Protein AF-A0AAN8P9E8-F1 (afdb_monomer_lite)

Organism: Patella caerulea (NCBI:txid8795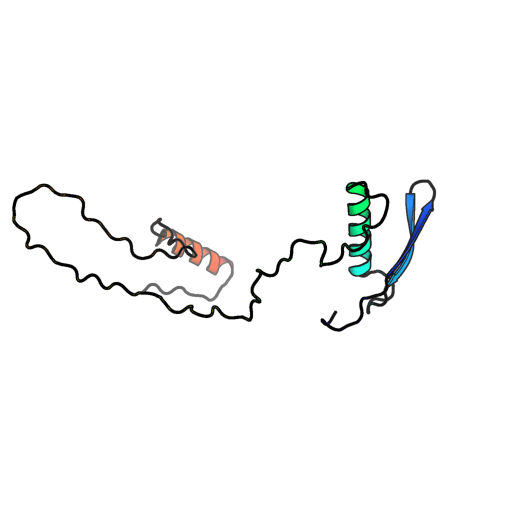8)

Sequence (150 aa):
MKKNDPPHSLNLKLSIIDGRVKISECLCSCKAGEGDCNHILGLLYLLHHYCKCGYKTVPTRISKTSLKQTWHIPARTDGITPNKVQDINFQKISLSKSVEGSAPTKRFRLDGVKSSFYNPVETPLPCFQFINLLSHNLDSVNSGAQLKPQ

Foldseek 3Di:
DPPPDDDKDWDWDWDQDPNDIDTPATAIPDPVGRNPDVVNVVVVVVVVVCVVVVNPDDDDPDPCVNPDPPVPPDDPPPPDDDDPPPDDDDDDDPPDPPPPDDDDPDDPPPDPDQDPVDDDDPDPPPVPVVVVVVVVVCVVVVHPDDDDDD

Secondary structure (DSSP, 8-state):
--TTSPPPPEEEEEEEETTEEEEEEEEESSTT-SS-SHHHHHHHHHHHHHHHTT-SSPPP---TTTS---TTS--TTS---------------------S-S-------------SS----SS---TTHHHHHHHHHHHTTT--------

InterPro domains:
  IPR007527 Zinc finger, SWIM-type [PS50966] (19-48)

Structure (mmCIF, N/CA/C/O backbone):
data_AF-A0AAN8P9E8-F1
#
_entry.id   AF-A0AAN8P9E8-F1
#
loop_
_atom_site.group_PDB
_atom_site.id
_atom_site.type_symbol
_atom_site.label_atom_id
_atom_site.label_alt_id
_atom_site.label_comp_id
_atom_site.label_asym_id
_atom_site.label_entity_id
_atom_site.label_seq_id
_atom_site.pdbx_PDB_ins_code
_atom_site.Cartn_x
_atom_site.Cartn_y
_atom_site.Cartn_z
_atom_site.occupancy
_atom_site.B_iso_or_equiv
_atom_site.auth_seq_id
_atom_site.auth_comp_id
_atom_site.auth_asym_id
_atom_site.auth_atom_id
_atom_site.pdbx_PDB_model_num
ATOM 1 N N . MET A 1 1 ? 14.761 3.335 -4.661 1.00 61.03 1 MET A N 1
ATOM 2 C CA . MET A 1 1 ? 15.579 2.120 -4.468 1.00 61.03 1 MET A CA 1
ATOM 3 C C . MET A 1 1 ? 16.229 1.761 -5.785 1.00 61.03 1 MET A C 1
ATOM 5 O O . MET A 1 1 ? 15.524 1.693 -6.791 1.00 61.03 1 MET A O 1
ATOM 9 N N . LYS A 1 2 ? 17.547 1.567 -5.801 1.00 73.19 2 LYS A N 1
ATOM 10 C CA . LYS A 1 2 ? 18.216 0.911 -6.927 1.00 73.19 2 LYS A CA 1
ATOM 11 C C . LYS A 1 2 ? 17.840 -0.571 -6.912 1.00 73.19 2 LYS A C 1
ATOM 13 O O . LYS A 1 2 ? 17.458 -1.118 -5.882 1.00 73.19 2 LYS A O 1
ATOM 18 N N . LYS A 1 3 ? 17.948 -1.225 -8.066 1.00 68.56 3 LYS A N 1
ATOM 19 C CA . LYS A 1 3 ? 17.487 -2.608 -8.273 1.00 68.56 3 LYS A CA 1
ATOM 20 C C . LYS A 1 3 ? 18.160 -3.640 -7.349 1.00 68.56 3 LYS A C 1
ATOM 22 O O . LYS A 1 3 ? 17.576 -4.688 -7.110 1.00 68.56 3 LYS A O 1
ATOM 27 N N . ASN A 1 4 ? 19.343 -3.316 -6.825 1.00 78.00 4 ASN A N 1
ATOM 28 C CA . ASN A 1 4 ? 20.149 -4.192 -5.974 1.00 78.00 4 ASN A CA 1
ATOM 29 C C . ASN A 1 4 ? 20.236 -3.713 -4.515 1.00 78.00 4 ASN A C 1
ATOM 31 O O . ASN A 1 4 ? 20.959 -4.321 -3.731 1.00 78.00 4 ASN A O 1
ATOM 35 N N . ASP A 1 5 ? 19.544 -2.630 -4.147 1.00 79.94 5 ASP A N 1
ATOM 36 C CA . ASP A 1 5 ? 19.525 -2.195 -2.751 1.00 79.94 5 ASP A CA 1
ATOM 37 C C . ASP A 1 5 ? 18.727 -3.210 -1.914 1.00 79.94 5 ASP A C 1
ATOM 39 O O . ASP A 1 5 ? 17.707 -3.730 -2.391 1.00 79.94 5 ASP A O 1
ATOM 43 N N . PRO A 1 6 ? 19.150 -3.498 -0.670 1.00 82.44 6 PRO A N 1
ATOM 44 C CA . PRO A 1 6 ? 18.385 -4.368 0.208 1.00 82.44 6 PRO A CA 1
ATOM 45 C C . PRO A 1 6 ? 16.983 -3.785 0.456 1.00 82.44 6 PRO A C 1
ATOM 47 O O . PRO A 1 6 ? 16.804 -2.562 0.460 1.00 82.44 6 PRO A O 1
ATOM 50 N N . PRO A 1 7 ? 15.966 -4.640 0.665 1.00 85.38 7 PRO A N 1
ATOM 51 C CA . PRO A 1 7 ? 14.627 -4.169 0.988 1.00 85.38 7 PRO A CA 1
ATOM 52 C C . PRO A 1 7 ? 14.644 -3.368 2.294 1.00 85.38 7 PRO A C 1
ATOM 54 O O . PRO A 1 7 ? 15.314 -3.741 3.256 1.00 85.38 7 PRO A O 1
ATOM 57 N N . HIS A 1 8 ? 13.879 -2.276 2.337 1.00 87.06 8 HIS A N 1
ATOM 58 C CA . HIS A 1 8 ? 13.736 -1.492 3.558 1.00 87.06 8 HIS A CA 1
ATOM 59 C C . HIS A 1 8 ? 13.026 -2.304 4.649 1.00 87.06 8 HIS A C 1
ATOM 61 O O . HIS A 1 8 ? 12.026 -2.976 4.392 1.00 87.06 8 HIS A O 1
ATOM 67 N N . SER A 1 9 ? 13.536 -2.211 5.874 1.00 87.81 9 SER A N 1
ATOM 68 C CA . SER A 1 9 ? 12.908 -2.759 7.070 1.00 87.81 9 SER A CA 1
ATOM 69 C C . SER A 1 9 ? 11.914 -1.737 7.610 1.00 87.81 9 SER A C 1
ATOM 71 O O . SER A 1 9 ? 12.281 -0.585 7.857 1.00 87.81 9 SER A O 1
ATOM 73 N N . LEU A 1 10 ? 10.665 -2.165 7.780 1.00 90.62 10 LEU A N 1
ATOM 74 C CA . LEU A 1 10 ? 9.563 -1.353 8.289 1.00 90.62 10 LEU A CA 1
ATOM 75 C C . LEU A 1 10 ? 9.130 -1.911 9.645 1.00 90.62 10 LEU A C 1
ATOM 77 O O . LEU A 1 10 ? 8.871 -3.109 9.741 1.00 90.62 10 LEU A O 1
ATOM 81 N N . ASN A 1 11 ? 9.012 -1.054 10.657 1.00 89.38 11 ASN A N 1
ATOM 82 C CA . ASN A 1 11 ? 8.393 -1.395 11.936 1.00 89.38 11 ASN A CA 1
ATOM 83 C C . ASN A 1 11 ? 7.210 -0.460 12.179 1.00 89.38 11 ASN A C 1
ATOM 85 O O . ASN A 1 11 ? 7.334 0.758 12.069 1.00 89.38 11 ASN A O 1
ATOM 89 N N . LEU A 1 12 ? 6.062 -1.046 12.497 1.00 89.88 12 LEU A N 1
ATOM 90 C CA . LEU A 1 12 ? 4.811 -0.338 12.730 1.00 89.88 12 LEU A CA 1
ATOM 91 C C . LEU A 1 12 ? 4.148 -0.941 13.960 1.00 89.88 12 LEU A C 1
ATOM 93 O O . LEU A 1 12 ? 3.886 -2.146 13.998 1.00 89.88 12 LEU A O 1
ATOM 97 N N . LYS A 1 13 ? 3.866 -0.103 14.954 1.00 90.44 13 LYS A N 1
ATOM 98 C CA . LYS A 1 13 ? 3.181 -0.511 16.179 1.00 90.44 13 LYS A CA 1
ATOM 99 C C . LYS A 1 13 ? 1.822 0.158 16.235 1.00 90.44 13 LYS A C 1
ATOM 101 O O . LYS A 1 13 ? 1.716 1.380 16.332 1.00 90.44 13 LYS A O 1
ATOM 106 N N . LEU A 1 14 ? 0.787 -0.666 16.161 1.00 89.88 14 LEU A N 1
ATOM 107 C CA . LEU A 1 14 ? -0.602 -0.242 16.236 1.00 89.88 14 LEU A CA 1
ATOM 108 C C . LEU A 1 14 ? -1.133 -0.570 17.630 1.00 89.88 14 LEU A C 1
ATOM 110 O O . LEU A 1 14 ? -0.965 -1.689 18.113 1.00 89.88 14 LEU A O 1
ATOM 114 N N . SER A 1 15 ? -1.778 0.398 18.265 1.00 90.81 15 SER A N 1
ATOM 115 C CA . SER A 1 15 ? -2.513 0.215 19.512 1.00 90.81 15 SER A CA 1
ATOM 116 C C . SER A 1 15 ? -3.981 0.552 19.286 1.00 90.81 15 SER A C 1
ATOM 118 O O . SER A 1 15 ? -4.325 1.395 18.458 1.00 90.81 15 SER A O 1
ATOM 120 N N . ILE A 1 16 ? -4.866 -0.135 20.001 1.00 89.88 16 ILE A N 1
ATOM 121 C CA . ILE A 1 16 ? -6.294 0.175 19.998 1.00 89.88 16 ILE A CA 1
ATOM 122 C C . ILE A 1 16 ? -6.585 0.845 21.331 1.00 89.88 16 ILE A C 1
ATOM 124 O O . ILE A 1 16 ? -6.443 0.221 22.379 1.00 89.88 16 ILE A O 1
ATOM 128 N N . ILE A 1 17 ? -6.947 2.123 21.282 1.00 87.88 17 ILE A N 1
ATOM 129 C CA . ILE A 1 17 ? -7.278 2.930 22.458 1.00 87.88 17 ILE A CA 1
ATOM 130 C C . ILE A 1 17 ? -8.668 3.510 22.204 1.00 87.88 17 ILE A C 1
ATOM 132 O O . ILE A 1 17 ? -8.899 4.128 21.164 1.00 87.88 17 ILE A O 1
ATOM 136 N N . ASP A 1 18 ? -9.608 3.256 23.115 1.00 85.81 18 ASP A N 1
ATOM 137 C CA . ASP A 1 18 ? -11.004 3.715 23.035 1.00 85.81 18 ASP A CA 1
ATOM 138 C C . ASP A 1 18 ? -11.716 3.337 21.722 1.00 85.81 18 ASP A C 1
ATOM 140 O O . ASP A 1 18 ? -12.441 4.127 21.117 1.00 85.81 18 ASP A O 1
ATOM 144 N N . GLY A 1 19 ? -11.457 2.124 21.222 1.00 83.81 19 GLY A N 1
ATOM 145 C CA . GLY A 1 19 ? -12.037 1.625 19.969 1.00 83.81 19 GLY A CA 1
ATOM 146 C C . GLY A 1 19 ? -11.479 2.280 18.701 1.00 83.81 19 GLY A C 1
ATOM 147 O O . GLY A 1 19 ? -11.934 1.964 17.601 1.00 83.81 19 GLY A O 1
ATOM 148 N N . ARG A 1 20 ? -10.480 3.163 18.819 1.00 85.56 20 ARG A N 1
ATOM 149 C CA . ARG A 1 20 ? -9.778 3.771 17.683 1.00 85.56 20 ARG A CA 1
ATOM 150 C C . ARG A 1 20 ? -8.376 3.190 17.556 1.00 85.56 20 ARG A C 1
ATOM 152 O O . ARG A 1 20 ? -7.679 2.975 18.545 1.00 85.56 20 ARG A O 1
ATOM 159 N N . VAL A 1 21 ? -7.951 2.966 16.317 1.00 86.56 21 VAL A N 1
ATOM 160 C CA . VAL A 1 21 ? -6.579 2.546 16.020 1.00 86.56 21 VAL A CA 1
ATOM 161 C C . VAL A 1 21 ? -5.674 3.774 16.087 1.00 86.56 21 VAL A C 1
ATOM 163 O O . VAL A 1 21 ? -5.881 4.738 15.349 1.00 86.56 21 VAL A O 1
ATOM 166 N N . LYS A 1 22 ? -4.672 3.738 16.964 1.00 88.81 22 LYS A N 1
ATOM 167 C CA . LYS A 1 22 ? -3.581 4.711 17.035 1.00 88.81 22 LYS A CA 1
ATOM 168 C C . LYS A 1 22 ? -2.276 4.061 16.592 1.00 88.81 22 LYS A C 1
ATOM 170 O O . LYS A 1 22 ? -1.998 2.902 16.893 1.00 88.81 22 LYS A O 1
ATOM 175 N N . ILE A 1 23 ? -1.466 4.834 15.879 1.00 88.25 23 ILE A N 1
ATOM 176 C CA . ILE A 1 23 ? -0.103 4.451 15.519 1.00 88.25 23 ILE A CA 1
ATOM 177 C C . ILE A 1 23 ? 0.796 4.952 16.646 1.00 88.25 23 ILE A C 1
ATOM 179 O O . ILE A 1 23 ? 0.860 6.153 16.892 1.00 88.25 23 ILE A O 1
ATOM 183 N N . SER A 1 24 ? 1.424 4.030 17.371 1.00 86.12 24 SER A N 1
ATOM 184 C CA . SER A 1 24 ? 2.303 4.355 18.499 1.00 86.12 24 SER A CA 1
ATOM 185 C C . SER A 1 24 ? 3.742 4.571 18.048 1.00 86.12 24 SER A C 1
ATOM 187 O O . SER A 1 24 ? 4.413 5.457 18.558 1.00 86.12 24 SER A O 1
ATOM 189 N N . GLU A 1 25 ? 4.214 3.764 17.097 1.00 87.12 25 GLU A N 1
ATOM 190 C CA . GLU A 1 25 ? 5.582 3.827 16.583 1.00 87.12 25 GLU A CA 1
ATOM 191 C C . GLU A 1 25 ? 5.577 3.520 15.084 1.00 87.12 25 GLU A C 1
ATOM 193 O O . GLU A 1 25 ? 4.855 2.625 14.623 1.00 87.12 25 GLU A O 1
ATOM 198 N N . CYS A 1 26 ? 6.395 4.257 14.336 1.00 89.31 26 CYS A N 1
ATOM 199 C CA . CYS A 1 26 ? 6.568 4.091 12.903 1.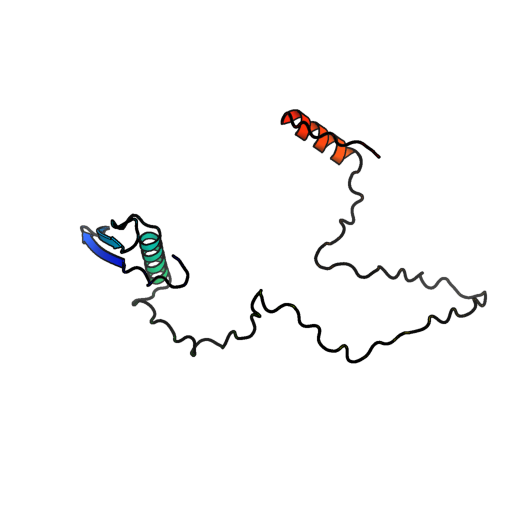00 89.31 26 CYS A CA 1
ATOM 200 C C . CYS A 1 26 ? 8.040 4.304 12.541 1.00 89.31 26 CYS A C 1
ATOM 202 O O . CYS A 1 26 ? 8.579 5.383 12.755 1.00 89.31 26 CYS A O 1
ATOM 204 N N . LEU A 1 27 ? 8.709 3.272 12.029 1.00 90.12 27 LEU A N 1
ATOM 205 C CA . LEU A 1 27 ? 10.131 3.323 11.689 1.00 90.12 27 LEU A CA 1
ATOM 206 C C . LEU A 1 27 ? 10.364 2.694 10.321 1.00 90.12 27 LEU A C 1
ATOM 208 O O . LEU A 1 27 ? 9.816 1.635 10.000 1.00 90.12 27 LEU A O 1
ATOM 212 N N . CYS A 1 28 ? 11.219 3.323 9.519 1.00 91.75 28 CYS A N 1
ATOM 213 C CA . CYS A 1 28 ? 11.585 2.824 8.201 1.00 91.75 28 CYS A CA 1
ATOM 214 C C . CYS A 1 28 ? 13.073 3.044 7.939 1.00 91.75 28 CYS A C 1
ATOM 216 O O . CYS A 1 28 ? 13.557 4.163 8.066 1.00 91.75 28 CYS A O 1
ATOM 218 N N . SER A 1 29 ? 13.790 2.019 7.468 1.00 90.56 29 SER A N 1
ATOM 219 C CA . SER A 1 29 ? 15.220 2.145 7.125 1.00 90.56 29 SER A CA 1
ATOM 220 C C . SER A 1 29 ? 15.509 2.933 5.840 1.00 90.56 29 SER A C 1
ATOM 222 O O . SER A 1 29 ? 16.632 2.927 5.336 1.00 90.56 29 SER A O 1
ATOM 224 N N . CYS A 1 30 ? 14.502 3.579 5.251 1.00 88.25 30 CYS A N 1
ATOM 225 C CA . CYS A 1 30 ? 14.714 4.473 4.122 1.00 88.25 30 CYS A CA 1
ATOM 226 C C . CYS A 1 30 ? 15.317 5.807 4.577 1.00 88.25 30 CYS A C 1
ATOM 228 O O . CYS A 1 30 ? 15.361 6.120 5.762 1.00 88.25 30 CYS A O 1
ATOM 230 N N . LYS A 1 31 ? 15.728 6.636 3.615 1.00 85.19 31 LYS A N 1
ATOM 231 C CA . LYS A 1 31 ? 16.368 7.930 3.890 1.00 85.19 31 LYS A CA 1
ATOM 232 C C . LYS A 1 31 ? 15.505 8.896 4.720 1.00 85.19 31 LYS A C 1
ATOM 234 O O . LYS A 1 31 ? 16.060 9.784 5.347 1.00 85.19 31 LYS A O 1
ATOM 239 N N . ALA A 1 32 ? 14.181 8.723 4.722 1.00 80.19 32 ALA A N 1
ATOM 240 C CA . ALA A 1 32 ? 13.277 9.522 5.547 1.00 80.19 32 ALA A CA 1
ATOM 241 C C . ALA A 1 32 ? 13.318 9.136 7.039 1.00 80.19 32 ALA A C 1
ATOM 243 O O . ALA A 1 32 ? 13.020 9.984 7.863 1.00 80.19 32 ALA A O 1
ATOM 244 N N . GLY A 1 33 ? 13.695 7.895 7.388 1.00 70.69 33 GLY A N 1
ATOM 245 C CA . GLY A 1 33 ? 13.961 7.435 8.762 1.00 70.69 33 GLY A CA 1
ATOM 246 C C . GLY A 1 33 ? 12.748 7.309 9.697 1.00 70.69 33 GLY A C 1
ATOM 247 O O . GLY A 1 33 ? 12.536 6.257 10.298 1.00 70.69 33 GLY A O 1
ATOM 248 N N . GLU A 1 34 ? 11.919 8.345 9.781 1.00 75.25 34 GLU A N 1
ATOM 249 C CA . GLU A 1 34 ? 10.894 8.538 10.822 1.00 75.25 34 GLU A CA 1
ATOM 250 C C . GLU A 1 34 ? 9.520 7.952 10.467 1.00 75.25 34 GLU A C 1
ATOM 252 O O . GLU A 1 34 ? 8.524 8.192 11.137 1.00 75.25 34 GLU A O 1
ATOM 257 N N . GLY A 1 35 ? 9.442 7.160 9.396 1.00 74.88 35 GLY A N 1
ATOM 258 C CA . GLY A 1 35 ? 8.199 6.498 9.004 1.00 74.88 35 GLY A CA 1
ATOM 259 C C . GLY A 1 35 ? 7.238 7.354 8.168 1.00 74.88 35 GLY A C 1
ATOM 260 O O . GLY A 1 35 ? 6.332 6.787 7.559 1.00 74.88 35 GLY A O 1
ATOM 261 N N . ASP A 1 36 ? 7.504 8.648 7.984 1.00 82.06 36 ASP A N 1
ATOM 262 C CA . ASP A 1 36 ? 6.774 9.544 7.065 1.00 82.06 36 ASP A CA 1
ATOM 263 C C . ASP A 1 36 ? 7.180 9.332 5.597 1.00 82.06 36 ASP A C 1
ATOM 265 O O . ASP A 1 36 ? 7.551 10.239 4.851 1.00 82.06 36 ASP A O 1
ATOM 269 N N . CYS A 1 37 ? 7.164 8.076 5.163 1.00 89.88 37 CYS A N 1
ATOM 270 C CA . CYS A 1 37 ? 7.563 7.686 3.822 1.00 89.88 37 CYS A CA 1
ATOM 271 C C . CYS A 1 37 ? 6.481 6.860 3.135 1.00 89.88 37 CYS A C 1
ATOM 273 O O . CYS A 1 37 ? 5.716 6.123 3.762 1.00 89.88 37 CYS A O 1
ATOM 275 N N . ASN A 1 38 ? 6.494 6.894 1.803 1.00 89.69 38 ASN A N 1
ATOM 276 C CA . ASN A 1 38 ? 5.547 6.137 0.985 1.00 89.69 38 ASN A CA 1
ATOM 277 C C . ASN A 1 38 ? 5.602 4.618 1.232 1.00 89.69 38 ASN A C 1
ATOM 279 O O . ASN A 1 38 ? 4.644 3.917 0.921 1.00 89.69 38 ASN A O 1
ATOM 283 N N . HIS A 1 39 ? 6.686 4.094 1.813 1.00 90.88 39 HIS A N 1
ATOM 284 C CA . HIS A 1 39 ? 6.786 2.681 2.181 1.00 90.88 39 HIS A CA 1
ATOM 285 C C . HIS A 1 39 ? 5.814 2.302 3.307 1.00 90.88 39 HIS A C 1
ATOM 287 O O . HIS A 1 39 ? 5.126 1.289 3.204 1.00 90.88 39 HIS A O 1
ATOM 293 N N . ILE A 1 40 ? 5.728 3.126 4.355 1.00 91.19 40 ILE A N 1
ATOM 294 C CA . ILE A 1 40 ? 4.795 2.928 5.472 1.00 91.19 40 ILE A CA 1
ATOM 295 C C . ILE A 1 40 ? 3.365 3.111 4.989 1.00 91.19 40 ILE A C 1
ATOM 297 O O . ILE A 1 40 ? 2.507 2.277 5.277 1.00 91.19 40 ILE A O 1
ATOM 301 N N . LEU A 1 41 ? 3.119 4.157 4.198 1.00 91.12 41 LEU A N 1
ATOM 302 C CA . LEU A 1 41 ? 1.805 4.387 3.609 1.00 91.12 41 LEU A CA 1
ATOM 303 C C . LEU A 1 41 ? 1.356 3.181 2.770 1.00 91.12 41 LEU A C 1
ATOM 305 O O . LEU A 1 41 ? 0.239 2.692 2.934 1.00 91.12 41 LEU A O 1
ATOM 309 N N . GLY A 1 42 ? 2.243 2.649 1.926 1.00 91.69 42 GLY A N 1
ATOM 310 C CA . GLY A 1 42 ? 1.985 1.442 1.142 1.00 91.69 42 GLY A CA 1
ATOM 311 C C . GLY A 1 42 ? 1.675 0.216 2.007 1.00 91.69 42 GLY A C 1
ATOM 312 O O . GLY A 1 42 ? 0.753 -0.536 1.690 1.00 91.69 42 GLY A O 1
ATOM 313 N N . LEU A 1 43 ? 2.385 0.037 3.125 1.00 90.69 43 LEU A N 1
ATOM 314 C CA . LEU A 1 43 ? 2.111 -1.038 4.080 1.00 90.69 43 LEU A CA 1
ATOM 315 C C . LEU A 1 43 ? 0.721 -0.890 4.725 1.00 90.69 43 LEU A C 1
ATOM 317 O O . LEU A 1 43 ? -0.019 -1.870 4.797 1.00 90.69 43 LEU A O 1
ATOM 321 N N . LEU A 1 44 ? 0.323 0.320 5.127 1.00 91.00 44 LEU A N 1
ATOM 322 C CA . LEU A 1 44 ? -1.008 0.577 5.693 1.00 91.00 44 LEU A CA 1
ATOM 323 C C . LEU A 1 44 ? -2.132 0.310 4.681 1.00 91.00 44 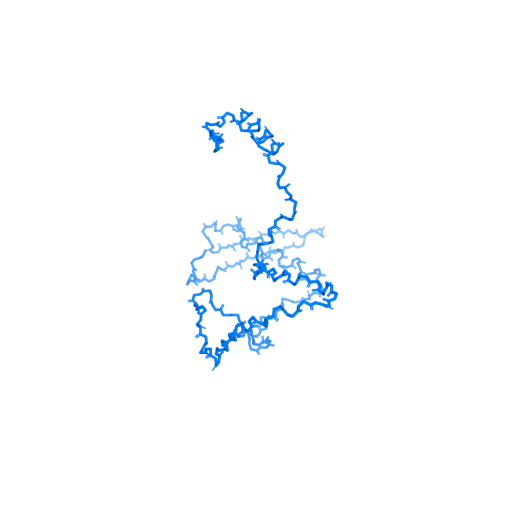LEU A C 1
ATOM 325 O O . LEU A 1 44 ? -3.121 -0.341 5.025 1.00 91.00 44 LEU A O 1
ATOM 329 N N . TYR A 1 45 ? -1.969 0.744 3.427 1.00 93.19 45 TYR A N 1
ATOM 330 C CA . TYR A 1 45 ? -2.924 0.437 2.356 1.00 93.19 45 TYR A CA 1
ATOM 331 C C . TYR A 1 45 ? -3.050 -1.067 2.110 1.00 93.19 45 TYR A C 1
ATOM 333 O O . TYR A 1 45 ? -4.162 -1.570 1.934 1.00 93.19 45 TYR A O 1
ATOM 341 N N . LEU A 1 46 ? -1.930 -1.791 2.132 1.00 91.00 46 LEU A N 1
ATOM 342 C CA . LEU A 1 46 ? -1.922 -3.240 1.964 1.00 91.00 46 LEU A CA 1
ATOM 343 C C . LEU A 1 46 ? -2.664 -3.946 3.106 1.00 91.00 46 LEU A C 1
ATOM 345 O O . LEU A 1 46 ? -3.504 -4.806 2.850 1.00 91.00 46 LEU A O 1
ATOM 349 N N . LEU A 1 47 ? -2.404 -3.553 4.356 1.00 90.12 47 LEU A N 1
ATOM 350 C CA . LEU A 1 47 ? -3.112 -4.085 5.523 1.00 90.12 47 LEU A CA 1
ATOM 351 C C . LEU A 1 47 ? -4.614 -3.794 5.446 1.00 90.12 47 LEU A C 1
ATOM 353 O O . LEU A 1 47 ? -5.426 -4.692 5.659 1.00 90.12 47 LEU A O 1
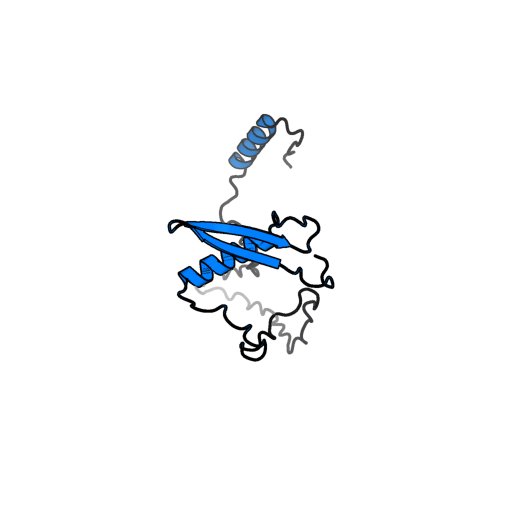ATOM 357 N N . HIS A 1 48 ? -4.996 -2.571 5.074 1.00 90.44 48 HIS A N 1
ATOM 358 C CA . HIS A 1 48 ? -6.400 -2.211 4.879 1.00 90.44 48 HIS A CA 1
ATOM 359 C C . HIS A 1 48 ? -7.069 -3.064 3.794 1.00 90.44 48 HIS A C 1
ATOM 361 O O . HIS A 1 48 ? -8.192 -3.537 3.979 1.00 90.44 48 HIS A O 1
ATOM 367 N N . HIS A 1 49 ? -6.380 -3.282 2.672 1.00 92.38 49 HIS A N 1
ATOM 368 C CA . HIS A 1 49 ? -6.864 -4.146 1.603 1.00 92.38 49 HIS A CA 1
ATOM 369 C C . HIS A 1 49 ? -7.077 -5.581 2.097 1.00 92.38 49 HIS A C 1
ATOM 371 O O . HIS A 1 49 ? -8.127 -6.166 1.836 1.00 92.38 49 HIS A O 1
ATOM 377 N N . TYR A 1 50 ? -6.141 -6.121 2.881 1.00 92.31 50 TYR A N 1
ATOM 378 C CA . TYR A 1 50 ? -6.292 -7.449 3.468 1.00 92.31 50 TYR A CA 1
ATOM 379 C C . TYR A 1 50 ? -7.502 -7.554 4.393 1.00 92.31 50 TYR A C 1
ATOM 381 O O . TYR A 1 50 ? -8.271 -8.510 4.268 1.00 92.31 50 TYR A O 1
ATOM 389 N N . CYS A 1 51 ? -7.728 -6.547 5.238 1.00 89.50 51 CYS A N 1
ATOM 390 C CA . CYS A 1 51 ? -8.925 -6.477 6.072 1.00 89.50 51 CYS A CA 1
ATOM 391 C C . CYS A 1 51 ? -10.207 -6.453 5.226 1.00 89.50 51 CYS A C 1
ATOM 393 O O . CYS A 1 51 ? -11.145 -7.191 5.517 1.00 89.50 51 CYS A O 1
ATOM 395 N N . LYS A 1 52 ? -10.243 -5.655 4.148 1.00 92.44 52 LYS A N 1
ATOM 396 C CA . LYS A 1 52 ? -11.397 -5.588 3.232 1.00 92.44 52 LYS A CA 1
ATOM 397 C C . LYS A 1 52 ? -11.680 -6.910 2.525 1.00 92.44 52 LYS A C 1
ATOM 399 O O . LYS A 1 52 ? -12.839 -7.241 2.306 1.00 92.44 52 LYS A O 1
ATOM 404 N N . CYS A 1 53 ? -10.642 -7.661 2.182 1.00 91.56 53 CYS A N 1
ATOM 405 C CA . CYS A 1 53 ? -10.778 -8.981 1.576 1.00 91.56 53 CYS A CA 1
ATOM 406 C C . CYS A 1 53 ? -11.063 -10.099 2.595 1.00 91.56 53 CYS A C 1
ATOM 408 O O . CYS A 1 53 ? -11.175 -11.256 2.199 1.00 91.56 53 CYS A O 1
ATOM 410 N N . GLY A 1 54 ? -11.173 -9.786 3.892 1.00 91.50 54 GLY A N 1
ATOM 411 C CA . GLY A 1 54 ? -11.459 -10.769 4.938 1.00 91.50 54 GLY A CA 1
ATOM 412 C C . GLY A 1 54 ? -10.279 -11.683 5.285 1.00 91.50 54 GLY A C 1
ATOM 413 O O . GLY A 1 54 ? -10.480 -12.732 5.903 1.00 91.50 54 GLY A O 1
ATOM 414 N N . TYR A 1 55 ? -9.048 -11.315 4.915 1.00 88.56 55 TYR A N 1
ATOM 415 C CA . TYR A 1 55 ? -7.862 -12.076 5.305 1.00 88.56 55 TYR A CA 1
ATOM 416 C C . TYR A 1 55 ? -7.576 -11.873 6.797 1.00 88.56 55 TYR A C 1
ATOM 418 O O . TYR A 1 55 ? -7.351 -10.756 7.256 1.00 88.56 55 TYR A O 1
ATOM 426 N N . LYS A 1 56 ? -7.553 -12.973 7.558 1.00 86.31 56 LYS A N 1
ATOM 427 C CA . LYS A 1 56 ? -7.230 -12.967 8.999 1.00 86.31 56 LYS A CA 1
ATOM 428 C C . LYS A 1 56 ? -5.729 -12.881 9.278 1.00 86.31 56 LYS A C 1
ATOM 430 O O . LYS A 1 56 ? -5.318 -12.496 10.365 1.00 86.31 56 LYS A O 1
ATOM 435 N N . THR A 1 57 ? -4.914 -13.264 8.303 1.00 86.06 57 THR A N 1
ATOM 436 C CA . THR A 1 57 ? -3.455 -13.302 8.389 1.00 86.06 57 THR A CA 1
ATOM 437 C C . THR A 1 57 ? -2.867 -12.764 7.096 1.00 86.06 57 THR A C 1
ATOM 439 O O . THR A 1 57 ? -3.475 -12.905 6.034 1.00 86.06 57 THR A O 1
ATOM 442 N N . VAL A 1 58 ? -1.667 -12.182 7.167 1.00 83.25 58 VAL A N 1
ATOM 443 C CA . VAL A 1 58 ? -0.931 -11.774 5.964 1.00 83.25 58 VAL A CA 1
ATOM 444 C C . VAL A 1 58 ? -0.731 -13.010 5.079 1.00 83.25 58 VAL A C 1
ATOM 446 O O . VAL A 1 58 ? -0.168 -13.997 5.560 1.00 83.25 58 VAL A O 1
ATOM 449 N N . PRO A 1 59 ? -1.180 -12.991 3.812 1.00 80.94 59 PRO A N 1
ATOM 450 C CA . PRO A 1 59 ? -0.960 -14.103 2.903 1.00 80.94 59 PRO A CA 1
ATOM 451 C C . PRO A 1 59 ? 0.537 -14.392 2.801 1.00 80.94 59 PRO A C 1
ATOM 453 O O . PRO A 1 59 ? 1.338 -13.503 2.491 1.00 80.94 59 PRO A O 1
ATOM 456 N N . THR A 1 60 ? 0.935 -15.632 3.079 1.00 78.94 60 THR A N 1
ATOM 457 C CA . THR A 1 60 ? 2.315 -16.067 2.858 1.00 78.94 60 THR A CA 1
ATOM 458 C C . THR A 1 60 ? 2.661 -15.829 1.396 1.00 78.94 60 THR A C 1
ATOM 460 O O . THR A 1 60 ? 1.827 -16.101 0.530 1.00 78.94 60 THR A O 1
ATOM 463 N N . ARG A 1 61 ?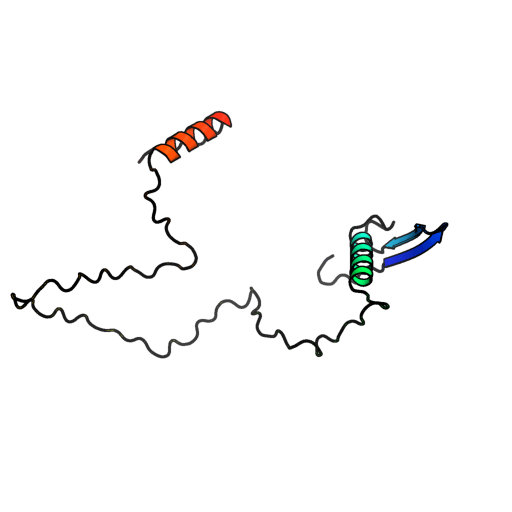 3.873 -15.334 1.103 1.00 70.69 61 ARG A N 1
ATOM 464 C CA . ARG A 1 61 ? 4.328 -15.190 -0.286 1.00 70.69 61 ARG A CA 1
ATOM 465 C C . ARG A 1 61 ? 4.180 -16.544 -0.967 1.00 70.69 61 ARG A C 1
ATOM 467 O O . ARG A 1 61 ? 4.952 -17.457 -0.684 1.00 70.69 61 ARG A O 1
ATOM 474 N N . ILE A 1 62 ? 3.179 -16.675 -1.832 1.00 62.56 62 ILE A N 1
ATOM 475 C CA . ILE A 1 62 ? 2.998 -17.898 -2.596 1.00 62.56 62 ILE A CA 1
ATOM 476 C C . ILE A 1 62 ? 4.253 -18.018 -3.457 1.00 62.56 62 ILE A C 1
ATOM 478 O O . ILE A 1 62 ? 4.650 -17.051 -4.118 1.00 62.56 62 ILE A O 1
ATOM 482 N N . SER A 1 63 ? 4.948 -19.153 -3.360 1.00 53.31 63 SER A N 1
ATOM 483 C CA . SER A 1 63 ? 6.185 -19.372 -4.110 1.00 53.31 63 SER A CA 1
ATOM 484 C C . SER A 1 63 ? 5.943 -19.028 -5.578 1.00 53.31 63 SER A C 1
ATOM 486 O O . SER A 1 63 ? 4.901 -19.388 -6.127 1.00 53.31 63 SER A O 1
ATOM 488 N N . LYS A 1 64 ? 6.898 -18.377 -6.250 1.00 56.56 64 LYS A N 1
ATOM 489 C CA . LYS A 1 64 ? 6.786 -18.075 -7.689 1.00 56.56 64 LYS A CA 1
ATOM 490 C C . LYS A 1 64 ? 6.550 -19.334 -8.541 1.00 56.56 64 LYS A C 1
ATOM 492 O O . LYS A 1 64 ? 6.093 -19.212 -9.668 1.00 56.56 64 LYS A O 1
ATOM 497 N N . THR A 1 65 ? 6.828 -20.521 -7.995 1.00 56.81 65 THR A N 1
ATOM 498 C CA . THR A 1 65 ? 6.553 -21.831 -8.607 1.00 56.81 65 THR A CA 1
ATOM 499 C C . THR A 1 65 ? 5.106 -22.318 -8.459 1.00 56.81 65 THR A C 1
ATOM 501 O O . THR A 1 65 ? 4.709 -23.229 -9.172 1.00 56.81 65 THR A O 1
ATOM 504 N N . SER A 1 66 ? 4.318 -21.740 -7.549 1.00 57.91 66 SER A N 1
ATOM 505 C CA . SER A 1 66 ? 2.891 -22.066 -7.355 1.00 57.91 66 SER A CA 1
ATOM 506 C C . SER A 1 66 ? 1.961 -21.279 -8.284 1.00 57.91 66 SER A C 1
ATOM 508 O O . SER A 1 66 ? 0.819 -21.667 -8.517 1.00 57.91 66 SER A O 1
ATOM 510 N N . LEU A 1 67 ? 2.456 -20.161 -8.819 1.00 63.28 67 LEU A N 1
ATOM 511 C CA . LEU A 1 67 ? 1.791 -19.402 -9.863 1.00 63.28 67 LEU A CA 1
ATOM 512 C C . LEU A 1 67 ? 2.079 -20.078 -11.199 1.00 63.28 67 LEU A C 1
ATOM 514 O O . LEU A 1 67 ? 3.200 -20.532 -11.439 1.00 63.28 67 LEU A O 1
ATOM 518 N N . LYS A 1 68 ? 1.077 -20.114 -12.087 1.00 59.44 68 LYS A N 1
ATOM 519 C CA . LYS A 1 68 ? 1.302 -20.540 -13.469 1.00 59.44 68 LYS A CA 1
ATOM 520 C C . LYS A 1 68 ? 2.464 -19.727 -14.031 1.00 59.44 68 LYS A C 1
ATOM 522 O O . LYS A 1 68 ? 2.450 -18.500 -14.016 1.00 59.44 68 LYS A O 1
ATOM 527 N N . GLN A 1 69 ? 3.478 -20.450 -14.473 1.00 57.69 69 GLN A N 1
ATOM 528 C CA . GLN A 1 69 ? 4.712 -19.946 -15.043 1.00 57.69 69 GLN A CA 1
ATOM 529 C C . GLN A 1 69 ? 4.421 -18.902 -16.148 1.00 57.69 69 GLN A C 1
ATOM 531 O O . GLN A 1 69 ? 3.989 -19.251 -17.241 1.00 57.69 69 GLN A O 1
ATOM 536 N N . THR A 1 70 ? 4.652 -17.611 -15.883 1.00 58.72 70 THR A N 1
ATOM 537 C CA . THR A 1 70 ? 4.426 -16.510 -16.844 1.00 58.72 70 THR A CA 1
ATOM 538 C C . THR A 1 70 ? 5.604 -16.317 -17.812 1.00 58.72 70 THR A C 1
ATOM 540 O O . THR A 1 70 ? 5.920 -15.185 -18.172 1.00 58.72 70 THR A O 1
ATOM 543 N N . TRP A 1 71 ? 6.280 -17.392 -18.241 1.00 57.44 71 TRP A N 1
ATOM 544 C CA . TRP A 1 71 ? 7.472 -17.335 -19.116 1.00 57.44 71 TRP A CA 1
ATOM 545 C C . TRP A 1 71 ? 7.211 -16.803 -20.534 1.00 57.44 71 TRP A C 1
ATOM 547 O O . TRP A 1 71 ? 8.096 -16.847 -21.377 1.00 57.44 71 TRP A O 1
ATOM 557 N N . HIS A 1 72 ? 6.025 -16.267 -20.808 1.00 54.84 72 HIS A N 1
ATOM 558 C CA . HIS A 1 72 ? 5.646 -15.758 -22.120 1.00 54.84 72 HIS A CA 1
ATOM 559 C C . HIS A 1 72 ? 5.415 -14.239 -22.133 1.00 54.84 72 HIS A C 1
ATOM 561 O O . HIS A 1 72 ? 4.550 -13.738 -22.847 1.00 54.84 72 HIS A O 1
ATOM 567 N N . ILE A 1 73 ? 6.179 -13.493 -21.332 1.00 61.44 73 ILE A N 1
ATOM 568 C CA . ILE A 1 73 ? 6.326 -12.044 -21.507 1.00 61.44 73 ILE A CA 1
ATOM 569 C C . ILE A 1 73 ? 7.762 -11.821 -21.992 1.00 61.44 73 ILE A C 1
ATOM 571 O O . ILE A 1 73 ? 8.668 -11.821 -21.156 1.00 61.44 73 ILE A O 1
ATOM 575 N N . PRO A 1 74 ? 8.004 -11.696 -23.312 1.00 59.91 74 PRO A N 1
ATOM 576 C CA . PRO A 1 74 ? 9.346 -11.428 -23.813 1.00 59.91 74 PRO A CA 1
ATOM 577 C C . PRO A 1 74 ? 9.863 -10.114 -23.219 1.00 59.91 74 PRO A C 1
ATOM 579 O O . PRO A 1 74 ? 9.117 -9.137 -23.069 1.00 59.91 74 PRO A O 1
ATOM 582 N N . ALA A 1 75 ? 11.135 -10.100 -22.824 1.00 55.66 75 ALA A N 1
ATOM 583 C CA . ALA A 1 75 ? 11.767 -8.903 -22.294 1.00 55.66 75 ALA A CA 1
ATOM 584 C C . ALA A 1 75 ? 11.772 -7.809 -23.374 1.00 55.66 75 ALA A C 1
ATOM 586 O O . ALA A 1 75 ? 12.028 -8.088 -24.538 1.00 55.66 75 ALA A O 1
ATOM 587 N N . ARG A 1 76 ? 11.541 -6.540 -23.003 1.00 57.50 76 ARG A N 1
ATOM 588 C CA . ARG A 1 76 ? 11.545 -5.408 -23.960 1.00 57.50 76 ARG A CA 1
ATOM 589 C C . ARG A 1 76 ? 12.868 -5.234 -24.728 1.00 57.50 76 ARG A C 1
ATOM 591 O O . ARG A 1 76 ? 12.899 -4.494 -25.702 1.00 57.50 76 ARG A O 1
ATOM 598 N N . THR A 1 77 ? 13.944 -5.862 -24.262 1.00 57.94 77 THR A N 1
ATOM 599 C CA . THR A 1 77 ? 15.282 -5.861 -24.869 1.00 57.94 77 THR A CA 1
ATOM 600 C C . THR A 1 77 ? 15.517 -7.010 -25.842 1.00 57.94 77 THR A C 1
ATOM 602 O O . THR A 1 77 ? 16.424 -6.909 -26.664 1.00 57.94 77 THR A O 1
ATOM 605 N N . ASP A 1 78 ? 14.711 -8.071 -25.781 1.00 56.78 78 ASP A N 1
ATOM 606 C CA . ASP A 1 78 ? 14.774 -9.163 -26.747 1.00 56.78 78 ASP A CA 1
ATOM 607 C C . ASP A 1 78 ? 13.996 -8.698 -27.975 1.00 56.78 78 ASP A C 1
ATOM 609 O O . ASP A 1 78 ? 12.788 -8.905 -28.095 1.00 56.78 78 ASP A O 1
ATOM 613 N N . GLY A 1 79 ? 14.679 -7.940 -28.835 1.00 58.94 79 GLY A N 1
ATOM 614 C CA . GLY A 1 79 ? 14.125 -7.450 -30.090 1.00 58.94 79 GLY A CA 1
ATOM 615 C C . GLY A 1 79 ? 13.405 -8.562 -30.857 1.00 58.94 79 GLY A C 1
ATOM 616 O O . GLY A 1 79 ? 13.740 -9.740 -30.742 1.00 58.94 79 GLY A O 1
ATOM 617 N N . ILE A 1 80 ? 12.399 -8.174 -31.642 1.00 61.78 80 ILE A N 1
ATOM 618 C CA . ILE A 1 80 ? 11.636 -9.084 -32.500 1.00 61.78 80 ILE A CA 1
ATOM 619 C C . ILE A 1 80 ? 12.636 -9.804 -33.408 1.00 61.78 80 ILE A C 1
ATOM 621 O O . ILE A 1 80 ? 13.165 -9.209 -34.345 1.00 61.78 80 ILE A O 1
ATOM 625 N N . THR A 1 81 ? 12.928 -11.068 -33.115 1.00 60.75 81 THR A N 1
ATOM 626 C CA . THR A 1 81 ? 13.752 -11.893 -33.991 1.00 60.75 81 THR A CA 1
ATOM 627 C C . THR A 1 81 ? 12.868 -12.320 -35.159 1.00 60.75 81 THR A C 1
ATOM 629 O O . THR A 1 81 ? 11.834 -12.961 -34.947 1.00 60.75 81 THR A O 1
ATOM 632 N N . PRO A 1 82 ? 13.188 -11.921 -36.402 1.00 58.62 82 PRO A N 1
ATOM 633 C CA . PRO A 1 82 ? 12.409 -12.355 -37.547 1.00 58.62 82 PRO A CA 1
ATOM 634 C C . PRO A 1 82 ? 12.587 -13.867 -37.698 1.00 58.62 82 PRO A C 1
ATOM 636 O O . PRO A 1 82 ? 13.686 -14.356 -37.957 1.00 58.62 82 PRO A O 1
ATOM 639 N N . ASN A 1 83 ? 11.504 -14.620 -37.519 1.00 60.59 83 ASN A N 1
ATOM 640 C CA . ASN A 1 83 ? 11.490 -16.032 -37.878 1.00 60.59 83 ASN A CA 1
ATOM 641 C C . ASN A 1 83 ? 11.671 -16.175 -39.392 1.00 60.59 83 ASN A C 1
ATOM 643 O O . ASN A 1 83 ? 11.196 -15.345 -40.171 1.00 60.59 83 ASN A O 1
ATOM 647 N N . LYS A 1 84 ? 12.348 -17.250 -39.810 1.00 59.53 84 LYS A N 1
ATOM 648 C CA . LYS A 1 84 ? 12.536 -17.577 -41.226 1.00 59.53 84 LYS A CA 1
ATOM 649 C C . LYS A 1 84 ? 11.162 -17.681 -41.894 1.00 59.53 84 LYS A C 1
ATOM 651 O O . LYS A 1 84 ? 10.374 -18.559 -41.548 1.00 59.53 84 LYS A O 1
ATOM 656 N N . VAL A 1 85 ? 10.884 -16.773 -42.828 1.00 66.75 85 VAL A N 1
ATOM 657 C CA . VAL A 1 85 ? 9.676 -16.812 -43.659 1.00 66.75 85 VAL A CA 1
ATOM 658 C C . VAL A 1 85 ? 9.719 -18.123 -44.434 1.00 66.75 85 VAL A C 1
ATOM 660 O O . VAL A 1 85 ? 10.666 -18.354 -45.184 1.00 66.75 85 VAL A O 1
ATOM 663 N N . GLN A 1 86 ? 8.763 -19.015 -44.164 1.00 72.81 86 GLN A N 1
ATOM 664 C CA . GLN A 1 86 ? 8.793 -20.372 -44.710 1.00 72.81 86 GLN A CA 1
ATOM 665 C C . GLN A 1 86 ? 8.577 -20.367 -46.220 1.00 72.81 86 GLN A C 1
ATOM 667 O O . GLN A 1 86 ? 9.305 -21.073 -46.899 1.00 72.81 86 GLN A O 1
ATOM 672 N N . ASP A 1 87 ? 7.697 -19.502 -46.736 1.00 69.50 87 ASP A N 1
ATOM 673 C CA . ASP A 1 87 ? 7.454 -19.364 -48.171 1.00 69.50 87 ASP A CA 1
ATOM 674 C C . ASP A 1 87 ? 6.993 -17.949 -48.540 1.00 69.50 87 ASP A C 1
ATOM 676 O O . ASP A 1 87 ? 6.243 -17.302 -47.803 1.00 69.50 87 ASP A O 1
ATOM 680 N N . ILE A 1 88 ? 7.430 -17.477 -49.709 1.00 67.38 88 ILE A N 1
ATOM 681 C CA . ILE A 1 88 ? 6.980 -16.221 -50.319 1.00 67.38 88 ILE A CA 1
ATOM 682 C C . ILE A 1 88 ? 6.355 -16.563 -51.672 1.00 67.38 88 ILE A C 1
ATOM 684 O O . ILE A 1 88 ? 7.059 -16.958 -52.599 1.00 67.38 88 ILE A O 1
ATOM 688 N N . ASN A 1 89 ? 5.036 -16.397 -51.794 1.00 70.94 89 ASN A N 1
ATOM 689 C CA . ASN A 1 89 ? 4.322 -16.622 -53.050 1.00 70.94 89 ASN A CA 1
ATOM 690 C C . ASN A 1 89 ? 4.173 -15.315 -53.833 1.00 70.94 89 ASN A C 1
ATOM 692 O O . ASN A 1 89 ? 3.481 -14.391 -53.404 1.00 70.94 89 ASN A O 1
ATOM 696 N N . PHE A 1 90 ? 4.787 -15.261 -55.014 1.00 66.38 90 PHE A N 1
ATOM 697 C CA . PHE A 1 90 ? 4.626 -14.160 -55.958 1.00 66.38 90 PHE A CA 1
ATOM 698 C C . PHE A 1 90 ? 3.602 -14.550 -57.024 1.00 66.38 90 PHE A C 1
ATOM 700 O O . PHE A 1 90 ? 3.890 -15.348 -57.915 1.00 66.38 90 PHE A O 1
ATOM 707 N N . GLN A 1 91 ? 2.402 -13.975 -56.959 1.00 67.69 91 GLN A N 1
ATOM 708 C CA . GLN A 1 91 ? 1.395 -14.174 -57.996 1.00 67.69 91 GLN A CA 1
ATOM 709 C C . GLN A 1 91 ? 1.513 -13.064 -59.045 1.00 67.69 91 GLN A C 1
ATOM 711 O O . GLN A 1 91 ? 1.172 -11.907 -58.799 1.00 67.69 91 GLN A O 1
ATOM 716 N N . LYS A 1 92 ? 2.012 -13.415 -60.236 1.00 58.06 92 LYS A N 1
ATOM 717 C CA . LYS A 1 92 ? 2.006 -12.510 -61.390 1.00 58.06 92 LYS A CA 1
ATOM 718 C C . LYS A 1 92 ? 0.557 -12.262 -61.802 1.00 58.06 92 LYS A C 1
ATOM 720 O O . LYS A 1 92 ? -0.177 -13.202 -62.094 1.00 58.06 92 LYS A O 1
ATOM 725 N N . ILE A 1 93 ? 0.156 -10.996 -61.843 1.00 51.66 93 ILE A N 1
ATOM 726 C CA . ILE A 1 93 ? -1.182 -10.599 -62.278 1.00 51.66 93 ILE A CA 1
ATOM 727 C C . ILE A 1 93 ? -1.306 -10.929 -63.770 1.00 51.66 93 ILE A C 1
ATOM 729 O O . ILE A 1 93 ? -0.659 -10.299 -64.610 1.00 51.66 93 ILE A O 1
ATOM 733 N N . SER A 1 94 ? -2.129 -11.920 -64.115 1.00 52.56 94 SER A N 1
ATOM 734 C CA . SER A 1 94 ? -2.603 -12.084 -65.484 1.00 52.56 94 SER A CA 1
ATOM 735 C C . SER A 1 94 ? -3.687 -11.040 -65.715 1.00 52.56 94 SER A C 1
ATOM 737 O O . SER A 1 94 ? -4.816 -11.197 -65.253 1.00 52.56 94 SER A O 1
ATOM 739 N N . LEU A 1 95 ? -3.348 -9.963 -66.420 1.00 55.81 95 LEU A N 1
ATOM 740 C CA . LEU A 1 95 ? -4.358 -9.122 -67.048 1.00 55.81 95 LEU A CA 1
ATOM 741 C C . LEU A 1 95 ? -5.039 -9.993 -68.109 1.00 55.81 95 LEU A C 1
ATOM 743 O O . LEU A 1 95 ? -4.515 -10.164 -69.211 1.00 55.81 95 LEU A O 1
ATOM 747 N N . SER A 1 96 ? -6.162 -10.619 -67.759 1.00 45.31 96 SER A N 1
ATOM 748 C CA . SER A 1 96 ? -7.044 -11.190 -68.765 1.00 45.31 96 SER A CA 1
ATOM 749 C C . SER A 1 96 ? -7.437 -10.044 -69.690 1.00 45.31 96 SER A C 1
ATOM 751 O O . SER A 1 96 ? -7.903 -8.996 -69.239 1.00 45.31 96 SER A O 1
ATOM 753 N N . LYS A 1 97 ? -7.165 -10.213 -70.989 1.00 46.09 97 LYS A N 1
ATOM 754 C CA . LYS A 1 97 ? -7.655 -9.303 -72.022 1.00 46.09 97 LYS A CA 1
ATOM 755 C C . LYS A 1 97 ? -9.138 -9.081 -71.769 1.00 46.09 97 LYS A C 1
ATOM 757 O O . LYS A 1 97 ? -9.893 -10.047 -71.673 1.00 46.09 97 LYS A O 1
ATOM 762 N N . SER A 1 98 ? -9.516 -7.816 -71.674 1.00 39.53 98 SER A N 1
ATOM 763 C CA . SER A 1 98 ? -10.889 -7.357 -71.775 1.00 39.53 98 SER A CA 1
ATOM 764 C C . SER A 1 98 ? -11.485 -7.940 -73.058 1.00 39.53 98 SER A C 1
ATOM 766 O O . SER A 1 98 ? -11.255 -7.419 -74.145 1.00 39.53 98 SER A O 1
ATOM 768 N N . VAL A 1 99 ? -12.188 -9.066 -72.953 1.00 43.09 99 VAL A N 1
ATOM 769 C CA . VAL A 1 99 ? -13.206 -9.421 -73.935 1.00 43.09 99 VAL A CA 1
ATOM 770 C C . VAL A 1 99 ? -14.404 -8.573 -73.547 1.00 43.09 99 VAL A C 1
ATOM 772 O O . VAL A 1 99 ? -14.951 -8.706 -72.452 1.00 43.09 99 VAL A O 1
ATOM 775 N N . GLU A 1 100 ? -14.715 -7.614 -74.409 1.00 45.28 100 GLU A N 1
ATOM 776 C CA . GLU A 1 100 ? -15.901 -6.777 -74.321 1.00 45.28 100 GLU A CA 1
ATOM 777 C C . GLU A 1 100 ? -17.143 -7.672 -74.215 1.00 45.28 100 GLU A C 1
ATOM 779 O O . GLU A 1 100 ? -17.326 -8.567 -75.038 1.00 45.28 100 GLU A O 1
ATOM 784 N N . GLY A 1 101 ? -17.995 -7.443 -73.208 1.00 50.59 101 GLY A N 1
ATOM 785 C CA . GLY A 1 101 ? -19.359 -7.979 -73.251 1.00 50.59 101 GLY A CA 1
ATOM 786 C C . GLY A 1 101 ? -19.987 -8.563 -71.986 1.00 50.59 101 GLY A C 1
ATOM 787 O O . GLY A 1 101 ? -21.045 -9.170 -72.116 1.00 50.59 101 GLY A O 1
ATOM 788 N N . SER A 1 102 ? -19.454 -8.393 -70.770 1.00 38.59 102 SER A N 1
ATOM 789 C CA . SER A 1 102 ? -20.214 -8.804 -69.572 1.00 38.59 102 SER A CA 1
ATOM 790 C C . SER A 1 102 ? -20.117 -7.839 -68.390 1.00 38.59 102 SER A C 1
ATOM 792 O O . SER A 1 102 ? -19.051 -7.311 -68.092 1.00 38.59 102 SER A O 1
ATOM 794 N N . ALA A 1 103 ? -21.284 -7.642 -67.765 1.00 46.22 103 ALA A N 1
ATOM 795 C CA . ALA A 1 103 ? -21.703 -6.739 -66.689 1.00 46.22 103 ALA A CA 1
ATOM 796 C C . ALA A 1 103 ? -20.645 -6.309 -65.643 1.00 46.22 103 ALA A C 1
ATOM 798 O O . ALA A 1 103 ? -19.731 -7.067 -65.326 1.00 46.22 103 ALA A O 1
ATOM 799 N N . PRO A 1 104 ? -20.794 -5.111 -65.032 1.00 39.94 104 PRO A N 1
ATOM 800 C CA . PRO A 1 104 ? -19.774 -4.522 -64.175 1.00 39.94 104 PRO A CA 1
ATOM 801 C C . PRO A 1 104 ? -19.699 -5.265 -62.837 1.00 39.94 104 PRO A C 1
ATOM 803 O O . PRO A 1 104 ? -20.342 -4.893 -61.854 1.00 39.94 104 PRO A O 1
ATOM 806 N N . THR A 1 105 ? -18.885 -6.312 -62.751 1.00 42.50 105 THR A N 1
ATOM 807 C CA . THR A 1 105 ? -18.516 -6.889 -61.459 1.00 42.50 105 THR A CA 1
ATOM 808 C C . THR A 1 105 ? -17.537 -5.941 -60.780 1.00 42.50 105 THR A C 1
ATOM 810 O O . THR A 1 105 ? -16.383 -5.819 -61.184 1.00 42.50 105 THR A O 1
ATOM 813 N N . LYS A 1 106 ? -18.085 -5.201 -59.807 1.00 45.91 106 LYS A N 1
ATOM 814 C CA . LYS A 1 106 ? -17.460 -4.308 -58.819 1.00 45.91 106 LYS A CA 1
ATOM 815 C C . LYS A 1 106 ? -15.931 -4.246 -58.906 1.00 45.91 106 LYS A C 1
ATOM 817 O O . LYS A 1 106 ? -15.250 -5.211 -58.575 1.00 45.91 106 LYS A O 1
ATOM 822 N N . ARG A 1 107 ? -15.403 -3.064 -59.256 1.00 48.59 107 ARG A N 1
ATOM 823 C CA . ARG A 1 107 ? -13.983 -2.715 -59.085 1.00 48.59 107 ARG A CA 1
ATOM 824 C C . ARG A 1 107 ? -13.575 -3.074 -57.654 1.00 48.59 107 ARG A C 1
ATOM 826 O O . ARG A 1 107 ? -13.975 -2.378 -56.722 1.00 48.59 107 ARG A O 1
ATOM 833 N N . PHE A 1 108 ? -12.820 -4.152 -57.472 1.00 51.56 108 PHE A N 1
ATOM 834 C CA . PHE A 1 108 ? -12.267 -4.486 -56.168 1.00 51.56 108 PHE A CA 1
ATOM 835 C C . PHE A 1 108 ? -11.135 -3.493 -55.904 1.00 51.56 108 PHE A C 1
ATOM 837 O O . PHE A 1 108 ? -10.020 -3.648 -56.401 1.00 51.56 108 PHE A O 1
ATOM 844 N N . ARG A 1 109 ? -11.452 -2.397 -55.206 1.00 55.88 109 ARG A N 1
ATOM 845 C CA . ARG A 1 109 ? -10.423 -1.531 -54.636 1.00 55.88 109 ARG A CA 1
ATOM 846 C C . ARG A 1 109 ? -9.772 -2.337 -53.521 1.00 55.88 109 ARG A C 1
ATOM 848 O O . ARG A 1 109 ? -10.386 -2.558 -52.483 1.00 55.88 109 ARG A O 1
ATOM 855 N N . LEU A 1 110 ? -8.562 -2.821 -53.773 1.00 56.44 110 LEU A N 1
ATOM 856 C CA . LEU A 1 110 ? -7.707 -3.343 -52.719 1.00 56.44 110 LEU A CA 1
ATOM 857 C C . LEU A 1 110 ? -7.270 -2.141 -51.887 1.00 56.44 110 LEU A C 1
ATOM 859 O O . LEU A 1 110 ? -6.339 -1.429 -52.260 1.00 56.44 110 LEU A O 1
ATOM 863 N N . ASP A 1 111 ? -7.994 -1.877 -50.801 1.00 58.69 111 ASP A N 1
ATOM 864 C CA . ASP A 1 111 ? -7.483 -1.017 -49.744 1.00 58.69 111 ASP A CA 1
ATOM 865 C C . ASP A 1 111 ? -6.127 -1.592 -49.317 1.00 58.69 111 ASP A C 1
ATOM 867 O O . ASP A 1 111 ? -6.014 -2.779 -49.003 1.00 58.69 111 ASP A O 1
ATOM 871 N N . GLY A 1 112 ? -5.085 -0.760 -49.378 1.00 58.44 112 GLY A N 1
ATOM 872 C CA . GLY A 1 112 ? -3.748 -1.140 -48.934 1.00 58.44 112 GLY A CA 1
ATOM 873 C C . GLY A 1 112 ? -3.761 -1.637 -47.487 1.00 58.44 112 GLY A C 1
ATOM 874 O O . GLY A 1 112 ? -4.721 -1.421 -46.748 1.00 58.44 112 GLY A O 1
ATOM 875 N N . VAL A 1 113 ? -2.681 -2.301 -47.069 1.00 59.06 113 VAL A N 1
ATOM 876 C CA . VAL A 1 113 ? -2.523 -2.788 -45.690 1.00 59.06 113 VAL A CA 1
ATOM 877 C C . VAL A 1 113 ? -2.742 -1.627 -44.712 1.00 59.06 113 VAL A C 1
ATOM 879 O O . VAL A 1 113 ? -1.909 -0.725 -44.611 1.00 59.06 113 VAL A O 1
ATOM 882 N N . LYS A 1 114 ? -3.880 -1.629 -44.008 1.00 53.59 114 LYS A N 1
ATOM 883 C CA . LYS A 1 114 ? -4.207 -0.614 -43.003 1.00 53.59 114 LYS A CA 1
ATOM 884 C C . LYS A 1 114 ? -3.450 -0.945 -41.720 1.00 53.59 114 LYS A C 1
ATOM 886 O O . LYS A 1 114 ? -3.566 -2.047 -41.190 1.00 53.59 114 LYS A O 1
ATOM 891 N N . SER A 1 115 ? -2.659 0.008 -41.233 1.00 52.66 115 SER A N 1
ATOM 892 C CA . SER A 1 115 ? -2.034 -0.075 -39.911 1.00 52.66 115 SER A CA 1
ATOM 893 C C . SER A 1 115 ? -3.118 -0.243 -38.845 1.00 52.66 115 SER A C 1
ATOM 895 O O . SER A 1 115 ? -3.989 0.611 -38.719 1.00 52.66 115 SER A O 1
ATOM 897 N N . SER A 1 116 ? -3.054 -1.307 -38.042 1.00 61.88 116 SER A N 1
ATOM 898 C CA . SER A 1 116 ? -3.952 -1.494 -36.890 1.00 61.88 116 SER A CA 1
ATOM 899 C C . SER A 1 116 ? -3.630 -0.561 -35.718 1.00 61.88 116 SER A C 1
ATOM 901 O O . SER A 1 116 ? -4.383 -0.504 -34.751 1.00 61.88 116 SER A O 1
ATOM 903 N N . PHE A 1 117 ? -2.486 0.127 -35.767 1.00 55.94 117 PHE A N 1
ATOM 904 C CA . PHE A 1 117 ? -2.029 1.027 -34.707 1.00 55.94 117 PHE A CA 1
ATOM 905 C C . PHE A 1 117 ? -2.446 2.476 -34.941 1.00 55.94 117 PHE A C 1
ATOM 907 O O . PHE A 1 117 ? -2.497 3.257 -33.995 1.00 55.94 117 PHE A O 1
ATOM 914 N N . TYR A 1 118 ? -2.748 2.839 -36.187 1.00 52.06 118 TYR A N 1
ATOM 915 C CA . TYR A 1 118 ? -3.202 4.174 -36.536 1.00 52.06 118 TYR A CA 1
ATOM 916 C C . TYR A 1 118 ? -4.295 4.056 -37.589 1.00 52.06 118 TYR A C 1
ATOM 918 O O . TYR A 1 118 ? -4.008 3.895 -38.775 1.00 52.06 118 TYR A O 1
ATOM 926 N N . ASN A 1 119 ? -5.550 4.122 -37.143 1.00 59.34 119 ASN A N 1
ATOM 927 C CA . ASN A 1 119 ? -6.665 4.283 -38.062 1.00 59.34 119 ASN A CA 1
ATOM 928 C C . ASN A 1 119 ? -6.566 5.696 -38.649 1.00 59.34 119 ASN A C 1
ATOM 930 O O . ASN A 1 119 ? -6.681 6.659 -37.883 1.00 59.34 119 ASN A O 1
ATOM 934 N N . PRO A 1 120 ? -6.339 5.857 -39.967 1.00 59.50 120 PRO A N 1
ATOM 935 C CA . PRO A 1 120 ? -6.485 7.165 -40.578 1.00 59.50 120 PRO A CA 1
ATOM 936 C C . PRO A 1 120 ? -7.922 7.614 -40.324 1.00 59.50 120 PRO A C 1
ATOM 938 O O . PRO A 1 120 ? -8.868 6.868 -40.578 1.00 59.50 120 PRO A O 1
ATOM 941 N N . VAL A 1 121 ? -8.074 8.799 -39.744 1.00 60.56 121 VAL A N 1
ATOM 942 C CA . VAL A 1 121 ? -9.386 9.377 -39.469 1.00 60.56 121 VAL A CA 1
ATOM 943 C C . VAL A 1 121 ? -10.148 9.443 -40.799 1.00 60.56 121 VAL A C 1
ATOM 945 O O . VAL A 1 121 ? -9.690 10.085 -41.739 1.00 60.56 121 VAL A O 1
ATOM 948 N N . GLU A 1 122 ? -11.276 8.732 -40.899 1.00 57.97 122 GLU A N 1
ATOM 949 C CA . GLU A 1 122 ? -12.066 8.639 -42.141 1.00 57.97 122 GLU A CA 1
ATOM 950 C C . GLU A 1 122 ? -12.798 9.943 -42.480 1.00 57.97 122 GLU A C 1
ATOM 952 O O . GLU A 1 122 ? -13.341 10.098 -43.574 1.00 57.97 122 GLU A O 1
ATOM 957 N N . THR A 1 123 ? -12.825 10.896 -41.550 1.00 59.38 123 THR A N 1
ATOM 958 C CA . THR A 1 123 ? -13.390 12.209 -41.817 1.00 59.38 123 THR A CA 1
ATOM 959 C C . THR A 1 123 ? -12.371 13.044 -42.588 1.00 59.38 123 THR A C 1
ATOM 961 O O . THR A 1 123 ? -11.191 13.055 -42.223 1.00 59.38 123 THR A O 1
ATOM 964 N N . PRO A 1 124 ? -12.779 13.778 -43.643 1.00 63.47 124 PRO A N 1
ATOM 965 C CA . PRO A 1 124 ? -11.943 14.859 -44.132 1.00 63.47 124 PRO A CA 1
ATOM 966 C C . PRO A 1 124 ? -11.684 15.756 -42.924 1.00 63.47 124 PRO A C 1
ATOM 968 O O . PRO A 1 124 ? -12.627 16.318 -42.360 1.00 63.47 124 PRO A O 1
ATOM 971 N N . LEU A 1 125 ? -10.423 15.820 -42.480 1.00 57.50 125 LEU A N 1
ATOM 972 C CA . LEU A 1 125 ? -9.999 16.779 -41.465 1.00 57.50 125 LEU A CA 1
ATOM 973 C C . LEU A 1 125 ? -10.621 18.116 -41.875 1.00 57.50 125 LEU A C 1
ATOM 975 O O . LEU A 1 125 ? -10.467 18.478 -43.047 1.00 57.50 125 LEU A O 1
ATOM 979 N N . PRO A 1 126 ? -11.382 18.802 -41.000 1.00 61.22 126 PRO A N 1
ATOM 980 C CA . PRO A 1 126 ? -12.052 20.040 -41.367 1.00 61.22 126 PRO A CA 1
ATOM 981 C C . PRO A 1 126 ? -10.965 21.080 -41.625 1.00 61.22 126 PRO A C 1
ATOM 983 O O . PRO A 1 126 ? -10.521 21.787 -40.724 1.00 61.22 126 PRO A O 1
ATOM 986 N N . CYS A 1 127 ? -10.487 21.091 -42.870 1.00 60.06 127 CYS A N 1
ATOM 987 C CA . CYS A 1 127 ? -9.159 21.568 -43.233 1.00 60.06 127 CYS A CA 1
ATOM 988 C C . CYS A 1 127 ? -9.014 23.057 -42.925 1.00 60.06 127 CYS A C 1
ATOM 990 O O . CYS A 1 127 ? -7.943 23.506 -42.561 1.00 60.06 127 CYS A O 1
ATOM 992 N N . PHE A 1 128 ? -10.117 23.808 -42.944 1.00 63.50 128 PHE A N 1
ATOM 993 C CA . PHE A 1 128 ? -10.102 25.242 -42.670 1.00 63.50 128 PHE A CA 1
ATOM 994 C C . PHE A 1 128 ? -10.600 25.613 -41.269 1.00 63.50 128 PHE A C 1
ATOM 996 O O . PHE A 1 128 ? -10.024 26.490 -40.632 1.00 63.50 128 PHE A O 1
ATOM 1003 N N . GLN A 1 129 ? -11.625 24.936 -40.738 1.00 69.00 129 GLN A N 1
ATOM 1004 C CA . GLN A 1 129 ? -12.146 25.258 -39.401 1.00 69.00 129 GLN A CA 1
ATOM 1005 C C . GLN A 1 129 ? -11.158 24.882 -38.296 1.00 69.00 129 GLN A C 1
ATOM 1007 O O . GLN A 1 129 ? -10.988 25.647 -37.348 1.00 69.00 129 GLN A O 1
ATOM 1012 N N . PHE A 1 130 ? -10.480 23.738 -38.429 1.00 74.88 130 PHE A N 1
ATOM 1013 C CA . PHE A 1 130 ? -9.470 23.321 -37.462 1.00 74.88 130 PHE A CA 1
ATOM 1014 C C . PHE A 1 130 ? -8.269 24.267 -37.464 1.00 74.88 130 PHE A C 1
ATOM 1016 O O . PHE A 1 130 ? -7.831 24.678 -36.394 1.00 74.88 130 PHE A O 1
ATOM 1023 N N . ILE A 1 131 ? -7.778 24.658 -38.647 1.00 73.44 131 ILE A N 1
ATOM 1024 C CA . ILE A 1 131 ? -6.653 25.595 -38.764 1.00 73.44 131 ILE A CA 1
ATOM 1025 C C . ILE A 1 131 ? -7.014 26.938 -38.125 1.00 73.44 131 ILE A C 1
ATOM 1027 O O . ILE A 1 131 ? -6.249 27.440 -37.309 1.00 73.44 131 ILE A O 1
ATOM 1031 N N . ASN A 1 132 ? -8.202 27.480 -38.410 1.00 75.62 132 ASN A N 1
ATOM 1032 C CA . ASN A 1 132 ? -8.631 28.759 -37.839 1.00 75.62 132 ASN A CA 1
ATOM 1033 C C . ASN A 1 132 ? -8.777 28.700 -36.310 1.00 75.62 132 ASN A C 1
ATOM 1035 O O . ASN A 1 132 ? -8.338 29.614 -35.613 1.00 75.62 132 ASN A O 1
ATOM 1039 N N . LEU A 1 133 ? -9.354 27.617 -35.779 1.00 80.12 133 LEU A N 1
ATOM 1040 C CA . LEU A 1 133 ? -9.495 27.420 -34.335 1.00 80.12 133 LEU A CA 1
ATOM 1041 C C . LEU A 1 133 ? -8.133 27.242 -33.651 1.00 80.12 133 LEU A C 1
ATOM 1043 O O . LEU A 1 133 ? -7.911 27.769 -32.562 1.00 80.12 133 LEU A O 1
ATOM 1047 N N . LEU A 1 134 ? -7.220 26.506 -34.283 1.00 77.69 134 LEU A N 1
ATOM 1048 C CA . LEU A 1 134 ? -5.876 26.289 -33.767 1.00 77.69 134 LEU A CA 1
ATOM 1049 C C . LEU A 1 134 ? -5.077 27.596 -33.746 1.00 77.69 134 LEU A C 1
ATOM 1051 O O . LEU A 1 134 ? -4.485 27.901 -32.716 1.00 77.69 134 LEU A O 1
ATOM 1055 N N . SER A 1 135 ? -5.118 28.390 -34.820 1.00 77.31 135 SER A N 1
ATOM 1056 C CA . SER A 1 135 ? -4.469 29.706 -34.870 1.00 77.31 135 SER A CA 1
ATOM 1057 C C . SER A 1 135 ? -4.992 30.632 -33.772 1.00 77.31 135 SER A C 1
ATOM 1059 O O . SER A 1 135 ? -4.203 31.149 -32.989 1.00 77.31 135 SER A O 1
ATOM 1061 N N . HIS A 1 136 ? -6.316 30.738 -33.613 1.00 80.56 136 HIS A N 1
ATOM 1062 C CA . HIS A 1 136 ? -6.918 31.541 -32.545 1.00 80.56 136 HIS A CA 1
ATOM 1063 C C . HIS A 1 136 ? -6.472 31.097 -31.138 1.00 80.56 136 HIS A C 1
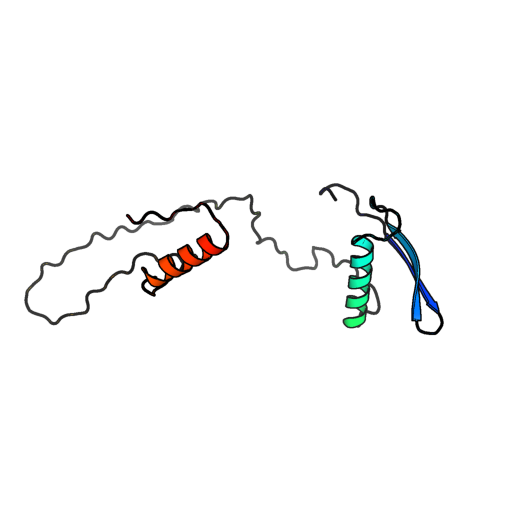ATOM 1065 O O . HIS A 1 136 ? -6.210 31.925 -30.266 1.00 80.56 136 HIS A O 1
ATOM 1071 N N . ASN A 1 137 ? -6.373 29.786 -30.896 1.00 82.75 137 ASN A N 1
ATOM 1072 C CA . ASN A 1 137 ? -5.905 29.256 -29.613 1.00 82.75 137 ASN A CA 1
ATOM 1073 C C . ASN A 1 137 ? -4.402 29.469 -29.381 1.00 82.75 137 ASN A C 1
ATOM 1075 O O . ASN A 1 137 ? -3.970 29.529 -28.236 1.00 82.75 137 ASN A O 1
ATOM 1079 N N . LEU A 1 138 ? -3.594 29.553 -30.437 1.00 79.19 138 LEU A N 1
ATOM 1080 C CA . LEU A 1 138 ? -2.169 29.861 -30.314 1.00 79.19 138 LEU A CA 1
ATOM 1081 C C . LEU A 1 138 ? -1.947 31.352 -30.034 1.00 79.19 138 LEU A C 1
ATOM 1083 O O . LEU A 1 138 ? -1.114 31.686 -29.187 1.00 79.19 138 LEU A O 1
ATOM 1087 N N . ASP A 1 139 ? -2.741 32.219 -30.666 1.00 79.25 139 ASP A N 1
ATOM 1088 C CA . ASP A 1 139 ? -2.733 33.665 -30.424 1.00 79.25 139 ASP A CA 1
ATOM 1089 C C . ASP A 1 139 ? -3.165 33.996 -28.988 1.00 79.25 139 ASP A C 1
ATOM 1091 O O . ASP A 1 139 ? -2.533 34.813 -28.320 1.00 79.25 139 ASP A O 1
ATOM 1095 N N . SER A 1 140 ? -4.185 33.309 -28.457 1.00 79.19 140 SER A N 1
ATOM 1096 C CA . SER A 1 140 ? -4.650 33.523 -27.076 1.00 79.19 140 SER A CA 1
ATOM 1097 C C . SER A 1 140 ? -3.616 33.145 -26.007 1.00 79.19 140 SER A C 1
ATOM 1099 O O . SER A 1 140 ? -3.698 33.619 -24.874 1.00 79.19 140 SER A O 1
ATOM 1101 N N . VAL A 1 141 ? -2.619 32.331 -26.366 1.00 83.25 141 VAL A N 1
ATOM 1102 C CA . VAL A 1 141 ? -1.525 31.895 -25.483 1.00 83.25 141 VAL A CA 1
ATOM 1103 C C . VAL A 1 141 ? -0.216 32.655 -25.791 1.00 83.25 141 VAL A C 1
ATOM 1105 O O . VAL A 1 141 ? 0.826 32.341 -25.218 1.00 83.25 141 VAL A O 1
ATOM 1108 N N . ASN A 1 142 ? -0.245 33.682 -26.658 1.00 76.88 142 ASN A N 1
ATOM 1109 C CA . ASN A 1 142 ? 0.934 34.427 -27.135 1.00 76.88 142 ASN A CA 1
ATOM 1110 C C . ASN A 1 142 ? 2.047 33.509 -27.682 1.00 76.88 142 ASN A C 1
ATOM 1112 O O . ASN A 1 142 ? 3.242 33.744 -27.474 1.00 76.88 142 ASN A O 1
ATOM 1116 N N . SER A 1 143 ? 1.670 32.430 -28.369 1.00 71.06 143 SER A N 1
ATOM 1117 C CA . SER A 1 143 ? 2.641 31.522 -28.975 1.00 71.06 143 SER A CA 1
ATOM 1118 C C . SER A 1 143 ? 3.210 32.129 -30.261 1.00 71.06 143 SER A C 1
ATOM 1120 O O . SER A 1 143 ? 2.467 32.519 -31.152 1.00 71.06 143 SER A O 1
ATOM 1122 N N . GLY A 1 144 ? 4.539 32.169 -30.406 1.00 68.06 144 GLY A N 1
ATOM 1123 C CA . GLY A 1 144 ? 5.211 32.648 -31.628 1.00 68.06 144 GLY A CA 1
ATOM 1124 C C . GLY A 1 144 ? 5.188 31.658 -32.805 1.00 68.06 144 GLY A C 1
ATOM 1125 O O . GLY A 1 144 ? 5.900 31.854 -33.789 1.00 68.06 144 GLY A O 1
ATOM 1126 N N . ALA A 1 145 ? 4.435 30.560 -32.699 1.00 66.50 145 ALA A N 1
ATOM 1127 C CA . ALA A 1 145 ? 4.393 29.503 -33.702 1.00 66.50 145 ALA A CA 1
ATOM 1128 C C . ALA A 1 145 ? 3.430 29.863 -34.847 1.00 66.50 145 ALA A C 1
ATOM 1130 O O . ALA A 1 145 ? 2.216 29.773 -34.698 1.00 66.50 145 ALA A O 1
ATOM 1131 N N . GLN A 1 146 ? 3.968 30.233 -36.013 1.00 62.09 146 GLN A N 1
ATOM 1132 C CA . GLN A 1 146 ? 3.170 30.487 -37.217 1.00 62.09 146 GLN A CA 1
ATOM 1133 C C . GLN A 1 146 ? 3.023 29.217 -38.065 1.00 62.09 146 GLN A C 1
ATOM 1135 O O . GLN A 1 146 ? 4.016 28.632 -38.503 1.00 62.09 146 GLN A O 1
ATOM 1140 N N . LEU A 1 147 ? 1.781 28.827 -38.359 1.00 59.75 147 LEU A N 1
ATOM 1141 C CA . LEU A 1 147 ? 1.474 27.831 -39.386 1.00 59.75 147 LEU A CA 1
ATOM 1142 C C . LEU A 1 147 ? 1.437 28.537 -40.747 1.00 59.75 147 LEU A C 1
ATOM 1144 O O . LEU A 1 147 ? 0.500 29.277 -41.039 1.00 59.75 147 LEU A O 1
ATOM 1148 N N . LYS A 1 148 ? 2.462 28.340 -41.582 1.00 52.00 148 LYS A N 1
ATOM 1149 C CA . LYS A 1 148 ? 2.422 28.815 -42.973 1.00 52.00 148 LYS A CA 1
ATOM 1150 C C . LYS A 1 148 ? 1.567 27.859 -43.813 1.00 52.00 148 LYS A C 1
ATOM 1152 O O . LYS A 1 148 ? 1.850 26.659 -43.788 1.00 52.00 148 LYS A O 1
ATOM 1157 N N . PRO A 1 149 ? 0.559 28.348 -44.556 1.00 52.22 149 PRO A N 1
ATOM 1158 C CA . PRO A 1 149 ? -0.111 27.527 -45.556 1.00 52.22 149 PRO A CA 1
ATOM 1159 C C . PRO A 1 149 ? 0.873 27.197 -46.692 1.00 52.22 149 PRO A C 1
ATOM 1161 O O . PRO A 1 149 ? 1.701 28.040 -47.046 1.00 52.22 149 PRO A O 1
ATOM 1164 N N . GLN A 1 150 ? 0.816 25.959 -47.198 1.00 42.09 150 GLN A N 1
ATOM 1165 C CA . GLN A 1 150 ? 1.539 25.530 -48.404 1.00 42.09 150 GLN A CA 1
ATOM 1166 C C . GLN A 1 150 ? 0.840 26.022 -49.668 1.00 42.09 150 GLN A C 1
ATOM 1168 O O . GLN A 1 150 ? -0.412 26.052 -49.658 1.00 42.09 150 GLN A O 1
#

Radius of gyration: 32.41 Å; chains: 1; bounding box: 42×56×97 Å

pLDDT: mean 70.72, std 15.6, range [38.59, 93.19]